Protein AF-A0A382XM87-F1 (afdb_monomer_lite)

Sequence (122 aa):
MGALVIVFTIALTATLFYQFEYSFTTQDSILDAHEHYYYSEMVESWGTPPDTNKVEKELTNLKIWCGIYNKEVDHLGTPYPGKKYWSNLPDNIHTEEFIGWVISTDYKEMYNIDIPHKIITG

pLDDT: mean 82.93, std 10.22, range [57.56, 95.69]

Foldseek 3Di:
DVVVVVVVVVVVVVVVVVVVCCVVVVPPDPVVLVVLQVVLVVVVVLDVVGDVVSVVVVCVVVVDWDWDADWDADPVRDTDGHHTPDTPDDPDDPVVPFDFDDWSVVCCVVPVDDRPDIDTHD

Secondary structure (DSSP, 8-state):
-HHHHHHHHHHHHHHHHHHHHHHHHT---HHHHHHHHHHHHHHHHTTTTT-HHHHHHHHHHHT---EEEEEEE-TTS-EEEEEEEEE---S---GGG----EEHHHHHHHH----SS--EE-

Radius of gyration: 21.54 Å; chains: 1; bounding box: 53×39×55 Å

Organism: NCBI:txid408172

Structure (mmCIF, N/CA/C/O backbone):
data_AF-A0A382XM87-F1
#
_entry.id   AF-A0A382XM87-F1
#
loop_
_atom_site.group_PDB
_atom_site.id
_atom_site.type_symbol
_atom_site.label_atom_id
_atom_site.label_alt_id
_atom_site.label_comp_id
_atom_site.label_asym_id
_atom_site.label_entity_id
_atom_site.label_seq_id
_atom_site.pdbx_PDB_ins_code
_atom_site.Cartn_x
_atom_site.Cartn_y
_atom_site.Cartn_z
_atom_site.occupancy
_atom_site.B_iso_or_equiv
_atom_site.auth_seq_id
_atom_site.auth_comp_id
_atom_site.auth_asym_id
_atom_site.auth_atom_id
_atom_site.pdbx_PDB_model_num
ATOM 1 N N . MET A 1 1 ? 36.983 -6.762 -39.942 1.00 63.12 1 MET A N 1
ATOM 2 C CA . MET A 1 1 ? 36.659 -7.306 -38.603 1.00 63.12 1 MET A CA 1
ATOM 3 C C . MET A 1 1 ? 36.369 -6.188 -37.601 1.00 63.12 1 MET A C 1
ATOM 5 O O . MET A 1 1 ? 35.226 -6.083 -37.191 1.00 63.12 1 MET A O 1
ATOM 9 N N . GLY A 1 2 ? 37.322 -5.299 -37.274 1.00 80.56 2 GLY A N 1
ATOM 10 C CA . GLY A 1 2 ? 37.132 -4.266 -36.233 1.00 80.56 2 GLY A CA 1
ATOM 11 C C . GLY A 1 2 ? 35.977 -3.275 -36.456 1.00 80.56 2 GLY A C 1
ATOM 12 O O . GLY A 1 2 ? 35.218 -3.018 -35.533 1.00 80.56 2 GLY A O 1
ATOM 13 N N . ALA A 1 3 ? 35.775 -2.780 -37.683 1.00 84.88 3 ALA A N 1
ATOM 14 C CA . ALA A 1 3 ? 34.687 -1.835 -37.976 1.00 84.88 3 ALA A CA 1
ATOM 15 C C . ALA A 1 3 ? 33.284 -2.429 -37.744 1.00 84.88 3 ALA A C 1
ATOM 17 O O . ALA A 1 3 ? 32.393 -1.745 -37.256 1.00 84.88 3 ALA A O 1
ATOM 18 N N . LEU A 1 4 ? 33.102 -3.717 -38.048 1.00 89.12 4 LEU A N 1
ATOM 19 C CA . LEU A 1 4 ? 31.817 -4.402 -37.893 1.00 89.12 4 LEU A CA 1
ATOM 20 C C . LEU A 1 4 ? 31.498 -4.631 -36.409 1.00 89.12 4 LEU A C 1
ATOM 22 O O . LEU A 1 4 ? 30.362 -4.442 -35.993 1.00 89.12 4 LEU A O 1
ATOM 26 N N . VAL A 1 5 ? 32.522 -4.933 -35.602 1.00 91.44 5 VAL A N 1
ATOM 27 C CA . VAL A 1 5 ? 32.400 -5.022 -34.139 1.00 91.44 5 VAL A CA 1
ATOM 28 C C . VAL A 1 5 ? 32.029 -3.665 -33.539 1.00 91.44 5 VAL A C 1
ATOM 30 O O . VAL A 1 5 ? 31.140 -3.603 -32.703 1.00 91.44 5 VAL A O 1
ATOM 33 N N . ILE A 1 6 ? 32.641 -2.568 -33.998 1.00 94.00 6 ILE A N 1
ATOM 34 C CA . ILE A 1 6 ? 32.328 -1.217 -33.501 1.00 94.00 6 ILE A CA 1
ATOM 35 C C . ILE A 1 6 ? 30.874 -0.837 -33.806 1.00 94.00 6 ILE A C 1
ATOM 37 O O . ILE A 1 6 ? 30.159 -0.390 -32.911 1.00 94.00 6 ILE A O 1
ATOM 41 N N . VAL A 1 7 ? 30.421 -1.044 -35.046 1.00 94.62 7 VAL A N 1
ATOM 42 C CA . VAL A 1 7 ? 29.033 -0.751 -35.444 1.00 94.62 7 VAL A CA 1
ATOM 43 C C . VAL A 1 7 ? 28.047 -1.611 -34.655 1.00 94.62 7 VAL A C 1
ATOM 45 O O . VAL A 1 7 ? 27.042 -1.095 -34.171 1.00 94.62 7 VAL A O 1
ATOM 48 N N . PHE A 1 8 ? 28.356 -2.897 -34.473 1.00 94.38 8 PHE A N 1
ATOM 49 C CA . PHE A 1 8 ? 27.537 -3.804 -33.676 1.00 94.38 8 PHE A CA 1
ATOM 50 C C . PHE A 1 8 ? 27.416 -3.338 -32.220 1.00 94.38 8 PHE A C 1
ATOM 52 O O . PHE A 1 8 ? 26.308 -3.282 -31.694 1.00 94.38 8 PHE A O 1
ATOM 59 N N . THR A 1 9 ? 28.520 -2.935 -31.586 1.00 95.25 9 THR A N 1
ATOM 60 C CA . THR A 1 9 ? 28.503 -2.446 -30.201 1.00 95.25 9 THR A CA 1
ATOM 61 C C . THR A 1 9 ? 27.699 -1.155 -30.059 1.00 95.25 9 THR A C 1
ATOM 63 O O . THR A 1 9 ? 26.917 -1.038 -29.124 1.00 95.25 9 THR A O 1
ATOM 66 N N . ILE A 1 10 ? 27.836 -0.197 -30.984 1.00 95.69 10 ILE A N 1
ATOM 67 C CA . ILE A 1 10 ? 27.057 1.054 -30.943 1.00 95.69 10 ILE A CA 1
ATOM 68 C C . ILE A 1 10 ? 25.561 0.761 -31.094 1.00 95.69 10 ILE A C 1
ATOM 70 O O . ILE A 1 10 ? 24.759 1.290 -30.327 1.00 95.69 10 ILE A O 1
ATOM 74 N N . ALA A 1 11 ? 25.191 -0.099 -32.047 1.00 94.88 11 ALA A N 1
ATOM 75 C CA . ALA A 1 11 ? 23.802 -0.492 -32.256 1.00 94.88 11 ALA A CA 1
ATOM 76 C C . ALA A 1 11 ? 23.227 -1.193 -31.016 1.00 94.88 11 ALA A C 1
ATOM 78 O O . ALA A 1 11 ? 22.151 -0.825 -30.555 1.00 94.88 11 ALA A O 1
ATOM 79 N N . LEU A 1 12 ? 23.973 -2.136 -30.430 1.00 93.62 12 LEU A N 1
ATOM 80 C CA . LEU A 1 12 ? 23.560 -2.847 -29.222 1.00 93.62 12 LEU A CA 1
ATOM 81 C C . LEU A 1 12 ? 23.368 -1.888 -28.039 1.00 93.62 12 LEU A C 1
ATOM 83 O O . LEU A 1 12 ? 22.331 -1.934 -27.382 1.00 93.62 12 LEU A O 1
ATOM 87 N N . THR A 1 13 ? 24.328 -0.993 -27.790 1.00 94.94 13 THR A N 1
ATOM 88 C CA . THR A 1 13 ? 24.234 -0.000 -26.710 1.00 94.94 13 THR A CA 1
ATOM 89 C C . THR A 1 13 ? 23.049 0.941 -26.915 1.00 94.94 13 THR A C 1
ATOM 91 O O . THR A 1 13 ? 22.330 1.217 -25.960 1.00 94.94 13 THR A O 1
ATOM 94 N N . ALA A 1 14 ? 22.798 1.399 -28.145 1.00 93.06 14 ALA A N 1
ATOM 95 C CA . ALA A 1 14 ? 21.665 2.272 -28.447 1.00 93.06 14 ALA A CA 1
ATOM 96 C C . ALA A 1 14 ? 20.317 1.568 -28.232 1.00 93.06 14 ALA A C 1
ATOM 98 O O . ALA A 1 14 ? 19.416 2.145 -27.627 1.00 93.06 14 ALA A O 1
ATOM 99 N N . THR A 1 15 ? 20.180 0.314 -28.675 1.00 92.06 15 THR A N 1
ATOM 100 C CA . THR A 1 15 ? 18.960 -0.475 -28.452 1.00 92.06 15 THR A CA 1
ATOM 101 C C . THR A 1 15 ? 18.723 -0.735 -26.967 1.00 92.06 15 THR A C 1
ATOM 103 O O . THR A 1 15 ? 17.599 -0.576 -26.501 1.00 92.06 15 THR A O 1
ATOM 106 N N . LEU A 1 16 ? 19.768 -1.086 -26.211 1.00 91.50 16 LEU A N 1
ATOM 107 C CA . LEU A 1 16 ? 19.658 -1.288 -24.766 1.00 91.50 16 LEU A CA 1
ATOM 108 C C . LEU A 1 16 ? 19.276 0.004 -24.044 1.00 91.50 16 LEU A C 1
ATOM 110 O O . LEU A 1 16 ? 18.385 -0.026 -23.203 1.00 91.50 16 LEU A O 1
ATOM 114 N N . PHE A 1 17 ? 19.899 1.129 -24.398 1.00 88.81 17 PHE A N 1
ATOM 115 C CA . PHE A 1 17 ? 19.580 2.430 -23.813 1.00 88.81 17 PHE A CA 1
ATOM 116 C C . PHE A 1 17 ? 18.126 2.831 -24.085 1.00 88.81 17 PHE A C 1
ATOM 118 O O . PHE A 1 17 ? 17.416 3.220 -23.165 1.00 88.81 17 PHE A O 1
ATOM 125 N N . TYR A 1 18 ? 17.662 2.665 -25.327 1.00 87.12 18 TYR A N 1
ATOM 126 C CA . TYR A 1 18 ? 16.279 2.958 -25.698 1.00 87.12 18 TYR A CA 1
ATOM 127 C C . TYR A 1 18 ? 15.278 2.081 -24.939 1.00 87.12 18 TYR A C 1
ATOM 129 O O . TYR A 1 18 ? 14.305 2.591 -24.392 1.00 87.12 18 TYR A O 1
ATOM 137 N N . GLN A 1 19 ? 15.529 0.770 -24.872 1.00 83.44 19 GLN A N 1
ATOM 138 C CA . GLN A 1 19 ? 14.655 -0.158 -24.155 1.00 83.44 19 GLN A CA 1
ATOM 139 C C . GLN A 1 19 ? 14.623 0.147 -22.654 1.00 83.44 19 GLN A C 1
ATOM 141 O O . GLN A 1 19 ? 13.564 0.057 -22.037 1.00 83.44 19 GLN A O 1
ATOM 146 N N . PHE A 1 20 ? 15.772 0.497 -22.072 1.00 81.50 20 PHE A N 1
ATOM 147 C CA . PHE A 1 20 ? 15.894 0.853 -20.664 1.00 81.50 20 PHE A CA 1
ATOM 148 C C . PHE A 1 20 ? 15.086 2.118 -20.358 1.00 81.50 20 PHE A C 1
ATOM 150 O O . PHE A 1 20 ? 14.142 2.042 -19.581 1.00 81.50 20 PHE A O 1
ATOM 157 N N . GLU A 1 21 ? 15.363 3.235 -21.037 1.00 77.12 21 GLU A N 1
ATOM 158 C CA . GLU A 1 21 ? 14.613 4.491 -20.874 1.00 77.12 21 GLU A CA 1
ATOM 159 C C . GLU A 1 21 ? 13.108 4.293 -21.071 1.00 77.12 21 GLU A C 1
ATOM 161 O O . GLU A 1 21 ? 12.316 4.707 -20.228 1.00 77.12 21 GLU A O 1
ATOM 166 N N . TYR A 1 22 ? 12.694 3.588 -22.128 1.00 68.69 22 TYR A N 1
ATOM 167 C CA . TYR A 1 22 ? 11.281 3.301 -22.378 1.00 68.69 22 TYR A CA 1
ATOM 168 C C . TYR A 1 22 ? 10.636 2.488 -21.243 1.00 68.69 22 TYR A C 1
ATOM 170 O O . TYR A 1 22 ? 9.509 2.766 -20.840 1.00 68.69 22 TYR A O 1
ATOM 178 N N . SER A 1 23 ? 11.349 1.510 -20.681 1.00 65.44 23 SER A N 1
ATOM 179 C CA . SER A 1 23 ? 10.808 0.670 -19.604 1.00 65.44 23 SER A CA 1
ATOM 180 C C . SER A 1 23 ? 10.593 1.443 -18.298 1.00 65.44 23 SER A C 1
ATOM 182 O O . SER A 1 23 ? 9.663 1.118 -17.570 1.00 65.44 23 SER A O 1
ATOM 184 N N . PHE A 1 24 ? 11.406 2.468 -18.015 1.00 62.06 24 PHE A N 1
ATOM 185 C CA . PHE A 1 24 ? 11.275 3.287 -16.798 1.00 62.06 24 PHE A CA 1
ATOM 186 C C . PHE A 1 24 ? 10.401 4.532 -16.980 1.00 62.06 24 PHE A C 1
ATOM 188 O O . PHE A 1 24 ? 9.800 4.996 -16.020 1.00 62.06 24 PHE A O 1
ATOM 195 N N . THR A 1 25 ? 10.297 5.077 -18.195 1.00 60.91 25 THR A N 1
ATOM 196 C CA . THR A 1 25 ? 9.470 6.271 -18.457 1.00 60.91 25 THR A CA 1
ATOM 197 C C . THR A 1 25 ? 7.991 5.959 -18.669 1.00 60.91 25 THR A C 1
ATOM 199 O O . THR A 1 25 ? 7.165 6.852 -18.512 1.00 60.91 25 THR A O 1
ATOM 202 N N . THR A 1 26 ? 7.636 4.711 -18.997 1.00 57.81 26 THR A N 1
ATOM 203 C CA . THR A 1 26 ? 6.243 4.301 -19.274 1.00 57.81 26 THR A CA 1
ATOM 204 C C . THR A 1 26 ? 5.596 3.525 -18.118 1.00 57.81 26 THR A C 1
ATOM 206 O O . THR A 1 26 ? 4.650 2.769 -18.336 1.00 57.81 26 THR A O 1
ATOM 209 N N . GLN A 1 27 ? 6.111 3.680 -16.896 1.00 57.56 27 GLN A N 1
ATOM 210 C CA . GLN A 1 27 ? 5.679 2.957 -15.694 1.00 57.56 27 GLN A CA 1
ATOM 211 C C . GLN A 1 27 ? 4.349 3.499 -15.116 1.00 57.56 27 GLN A C 1
ATOM 213 O O . GLN A 1 27 ? 4.249 3.755 -13.927 1.00 57.56 27 GLN A O 1
ATOM 218 N N . ASP A 1 28 ? 3.341 3.687 -15.974 1.00 63.09 28 ASP A N 1
ATOM 219 C CA . ASP A 1 28 ? 1.953 4.007 -15.614 1.00 63.09 28 ASP A CA 1
ATOM 220 C C . ASP A 1 28 ? 1.012 3.099 -16.416 1.00 63.09 28 ASP A C 1
ATOM 222 O O . ASP A 1 28 ? 0.531 3.429 -17.507 1.00 63.09 28 ASP A O 1
ATOM 226 N N . SER A 1 29 ? 0.787 1.892 -15.907 1.00 74.12 29 SER A N 1
ATOM 227 C CA . SER A 1 29 ? 0.048 0.846 -16.605 1.00 74.12 29 SER A CA 1
ATOM 228 C C . SER A 1 29 ? -1.391 0.710 -16.098 1.00 74.12 29 SER A C 1
ATOM 230 O O . SER A 1 29 ? -1.728 1.019 -14.959 1.00 74.12 29 SER A O 1
ATOM 232 N N . ILE A 1 30 ? -2.269 0.161 -16.940 1.00 80.62 30 ILE A N 1
ATOM 233 C CA . ILE A 1 30 ? -3.633 -0.235 -16.547 1.00 80.62 30 ILE A CA 1
ATOM 234 C C . ILE A 1 30 ? -3.651 -1.221 -15.359 1.00 80.62 30 ILE A C 1
ATOM 236 O O . ILE A 1 30 ? -4.645 -1.311 -14.641 1.00 80.62 30 ILE A O 1
ATOM 240 N N . LEU A 1 31 ? -2.560 -1.968 -15.145 1.00 83.06 31 LEU A N 1
ATOM 241 C CA . LEU A 1 31 ? -2.430 -2.886 -14.013 1.00 83.06 31 LEU A CA 1
ATOM 242 C C . LEU A 1 31 ? -2.315 -2.124 -12.692 1.00 83.06 31 LEU A C 1
ATOM 244 O O . LEU A 1 31 ? -2.943 -2.533 -11.720 1.00 83.06 31 LEU A O 1
ATOM 248 N N . ASP A 1 32 ? -1.610 -0.996 -12.689 1.00 80.19 32 ASP A N 1
ATOM 249 C CA . ASP A 1 32 ? -1.460 -0.139 -11.512 1.00 80.19 32 ASP A CA 1
ATOM 250 C C . ASP A 1 32 ? -2.823 0.467 -11.140 1.00 80.19 32 ASP A C 1
ATOM 252 O O . ASP A 1 32 ? -3.243 0.446 -9.983 1.00 80.19 32 ASP A O 1
ATOM 256 N N . ALA A 1 33 ? -3.613 0.879 -12.137 1.00 82.25 33 ALA A N 1
ATOM 257 C CA . ALA A 1 33 ? -4.986 1.333 -11.916 1.00 82.25 33 ALA A CA 1
ATOM 258 C C . ALA A 1 33 ? -5.877 0.254 -11.265 1.00 82.25 33 ALA A C 1
ATOM 260 O O . ALA A 1 33 ? -6.672 0.557 -10.369 1.00 82.25 33 ALA A O 1
ATOM 261 N N . HIS A 1 34 ? -5.742 -1.010 -11.681 1.00 86.75 34 HIS A N 1
ATOM 262 C CA . HIS A 1 34 ? -6.444 -2.123 -11.038 1.00 86.75 34 HIS A CA 1
ATOM 263 C C . HIS A 1 34 ? -5.948 -2.367 -9.610 1.00 86.75 34 HIS A C 1
ATOM 265 O O . HIS A 1 34 ? -6.764 -2.614 -8.725 1.00 86.75 34 HIS A O 1
ATOM 271 N N . GLU A 1 35 ? -4.641 -2.280 -9.364 1.00 86.12 35 GLU A N 1
ATOM 272 C CA . GLU A 1 35 ? -4.068 -2.389 -8.021 1.00 86.12 35 GLU A CA 1
ATOM 273 C C . GLU A 1 35 ? -4.663 -1.331 -7.080 1.00 86.12 35 GLU A C 1
ATOM 275 O O . GLU A 1 35 ? -5.158 -1.670 -6.003 1.00 86.12 35 GLU A O 1
ATOM 280 N N . HIS A 1 36 ? -4.739 -0.070 -7.516 1.00 84.88 36 HIS A N 1
ATOM 281 C CA . HIS A 1 36 ? -5.402 0.982 -6.744 1.00 84.88 36 HIS A CA 1
ATOM 282 C C . HIS A 1 36 ? -6.885 0.690 -6.491 1.00 84.88 36 HIS A C 1
ATOM 284 O O . HIS A 1 36 ? -7.376 0.93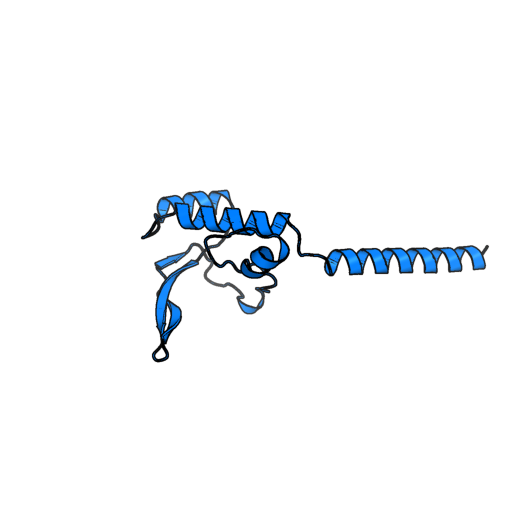6 -5.388 1.00 84.88 36 HIS A O 1
ATOM 290 N N . TYR A 1 37 ? -7.611 0.157 -7.477 1.00 88.44 37 TYR A N 1
ATOM 291 C CA . TYR A 1 37 ? -9.005 -0.240 -7.282 1.00 88.44 37 TYR A CA 1
ATOM 292 C C . TYR A 1 37 ? -9.137 -1.309 -6.185 1.00 88.44 37 TYR A C 1
ATOM 294 O O . TYR A 1 37 ? -9.916 -1.134 -5.246 1.00 88.44 37 TYR A O 1
ATOM 302 N N . TYR A 1 38 ? -8.325 -2.369 -6.239 1.00 90.25 38 TYR A N 1
ATOM 303 C CA . TYR A 1 38 ? -8.355 -3.434 -5.233 1.00 90.25 38 TYR A CA 1
ATOM 304 C C . TYR A 1 38 ? -7.919 -2.955 -3.846 1.00 90.25 38 TYR A C 1
ATOM 306 O O . TYR A 1 38 ? -8.511 -3.362 -2.848 1.00 90.25 38 TYR A O 1
ATOM 314 N N . TYR A 1 39 ? -6.935 -2.058 -3.749 1.00 89.38 39 TYR A N 1
ATOM 315 C CA . TYR A 1 39 ? -6.575 -1.446 -2.468 1.00 89.38 39 TYR A CA 1
ATOM 316 C C . TYR A 1 39 ? -7.703 -0.589 -1.898 1.00 89.38 39 TYR A C 1
ATOM 318 O O . TYR A 1 39 ? -7.930 -0.612 -0.687 1.00 89.38 39 TYR A O 1
ATOM 326 N N . SER A 1 40 ? -8.450 0.116 -2.749 1.00 89.06 40 SER A N 1
ATOM 327 C CA . SER A 1 40 ? -9.631 0.866 -2.318 1.00 89.06 40 SER A CA 1
ATOM 328 C C . SER A 1 40 ? -10.693 -0.067 -1.745 1.00 89.06 40 SER A C 1
ATOM 330 O O . SER A 1 40 ? -11.191 0.177 -0.648 1.00 89.06 40 SER A O 1
ATOM 332 N N . GLU A 1 41 ? -11.005 -1.147 -2.461 1.00 91.50 41 GLU A N 1
ATOM 333 C CA . GLU A 1 41 ? -11.995 -2.142 -2.041 1.00 91.50 41 GLU A CA 1
ATOM 334 C C . GLU A 1 41 ? -11.572 -2.851 -0.743 1.00 91.50 41 GLU A C 1
ATOM 336 O O . GLU A 1 41 ? -12.386 -3.045 0.162 1.00 91.50 41 GLU A O 1
ATOM 341 N N . MET A 1 42 ? -10.283 -3.180 -0.603 1.00 90.88 42 MET A N 1
ATOM 342 C CA . MET A 1 42 ? -9.726 -3.779 0.611 1.00 90.88 42 MET A CA 1
ATOM 343 C C . MET A 1 42 ? -9.975 -2.884 1.831 1.00 90.88 42 MET A C 1
ATOM 345 O O . MET A 1 42 ? -10.530 -3.358 2.827 1.00 90.88 42 MET A O 1
ATOM 349 N N . VAL A 1 43 ? -9.621 -1.596 1.735 1.00 90.19 43 VAL A N 1
ATOM 350 C CA . VAL A 1 43 ? -9.807 -0.613 2.815 1.00 90.19 43 VAL A CA 1
ATOM 351 C C . VAL A 1 43 ? -11.288 -0.428 3.147 1.00 90.19 43 VAL A C 1
ATOM 353 O O . VAL A 1 43 ? -11.653 -0.402 4.323 1.00 90.19 43 VAL A O 1
ATOM 356 N N . GLU A 1 44 ? -12.152 -0.349 2.135 1.00 91.00 44 GLU A N 1
ATOM 357 C CA . GLU A 1 44 ? -13.602 -0.241 2.322 1.00 91.00 44 GLU A CA 1
ATOM 358 C C . GLU A 1 44 ? -14.163 -1.457 3.075 1.00 91.00 44 GLU A C 1
ATOM 360 O O . GLU A 1 44 ? -14.982 -1.326 3.991 1.00 91.00 44 GLU A O 1
ATOM 365 N N . SER A 1 45 ? -13.649 -2.651 2.767 1.00 92.12 45 SER A N 1
ATOM 366 C CA . SER A 1 45 ? -14.079 -3.897 3.396 1.00 92.12 45 SER A CA 1
ATOM 367 C C . SER A 1 45 ? -13.778 -3.966 4.900 1.00 92.12 45 SER A C 1
ATOM 369 O O . SER A 1 45 ? -14.372 -4.793 5.603 1.00 92.12 45 SER A O 1
ATOM 371 N N . TRP A 1 46 ? -12.851 -3.154 5.416 1.00 92.56 46 TRP A N 1
ATOM 372 C CA . TRP A 1 46 ? -12.512 -3.128 6.841 1.00 92.56 46 TRP A CA 1
ATOM 373 C C . TRP A 1 46 ? -13.606 -2.485 7.695 1.00 92.56 46 TRP A C 1
ATOM 375 O O . TRP A 1 46 ? -13.691 -2.790 8.885 1.00 92.56 46 TRP A O 1
ATOM 385 N N . GLY A 1 47 ? -14.481 -1.673 7.093 1.00 89.62 47 GLY A N 1
ATOM 386 C CA . GLY A 1 47 ? -15.606 -1.024 7.762 1.00 89.62 47 GLY A CA 1
ATOM 387 C C . GLY A 1 47 ? -15.255 0.308 8.432 1.00 89.62 47 GLY A C 1
ATOM 388 O O . GLY A 1 47 ? -14.119 0.779 8.416 1.00 89.62 47 GLY A O 1
ATOM 389 N N . THR A 1 48 ? -16.266 0.963 9.010 1.00 87.19 48 THR A N 1
ATOM 390 C CA . THR A 1 48 ? -16.124 2.253 9.707 1.00 87.19 48 THR A CA 1
ATOM 391 C C . THR A 1 48 ? -16.871 2.208 11.050 1.00 87.19 48 THR A C 1
ATOM 393 O O . THR A 1 48 ? -18.100 2.310 11.050 1.00 87.19 48 THR A O 1
ATOM 396 N N . PRO A 1 49 ? -16.178 2.070 12.201 1.00 86.56 49 PRO A N 1
ATOM 397 C CA . PRO A 1 49 ? -14.722 1.969 12.364 1.00 86.56 49 PRO A CA 1
ATOM 398 C C . PRO A 1 49 ? -14.154 0.625 11.857 1.00 86.56 49 PRO A C 1
ATOM 400 O O . PRO A 1 49 ? -14.893 -0.359 11.815 1.00 86.56 49 PRO A O 1
ATOM 403 N N . PRO A 1 50 ? -12.865 0.576 11.479 1.00 90.75 50 PRO A N 1
ATOM 404 C CA . PRO A 1 50 ? -12.260 -0.622 10.906 1.00 90.75 50 PRO A CA 1
ATOM 405 C C . PRO A 1 50 ? -12.123 -1.764 11.927 1.00 90.75 50 PRO A C 1
ATOM 407 O O . PRO A 1 50 ? -11.678 -1.543 13.055 1.00 90.75 50 PRO A O 1
ATOM 410 N N . ASP A 1 51 ? -12.457 -2.995 11.525 1.00 93.38 51 ASP A N 1
ATOM 411 C CA . ASP A 1 51 ? -12.235 -4.205 12.333 1.00 93.38 51 ASP A CA 1
ATOM 412 C C . ASP A 1 51 ? -10.745 -4.575 12.347 1.00 93.38 51 ASP A C 1
ATOM 414 O O . ASP A 1 51 ? -10.224 -5.202 11.421 1.00 93.38 51 ASP A O 1
ATOM 418 N N . THR A 1 52 ? -10.051 -4.213 13.428 1.00 91.50 52 THR A N 1
ATOM 419 C CA . THR A 1 52 ? -8.604 -4.420 13.566 1.00 91.50 52 THR A CA 1
ATOM 420 C C . THR A 1 52 ? -8.186 -5.890 13.514 1.00 91.50 52 THR A C 1
ATOM 422 O O . THR A 1 52 ? -7.076 -6.169 13.075 1.00 91.50 52 THR A O 1
ATOM 425 N N . ASN A 1 53 ? -9.049 -6.840 13.904 1.00 93.31 53 ASN A N 1
ATOM 426 C CA . ASN A 1 53 ? -8.724 -8.270 13.807 1.00 93.31 53 ASN A CA 1
ATOM 427 C C . ASN A 1 53 ? -8.746 -8.737 12.349 1.00 93.31 53 ASN A C 1
ATOM 429 O O . ASN A 1 53 ? -7.897 -9.525 11.923 1.00 93.31 53 ASN A O 1
ATOM 433 N N . LYS A 1 54 ? -9.722 -8.246 11.572 1.00 94.00 54 LYS A N 1
ATOM 434 C CA . LYS A 1 54 ? -9.792 -8.498 10.131 1.00 94.00 54 LYS A CA 1
ATOM 435 C C . LYS A 1 54 ? -8.588 -7.873 9.423 1.00 94.00 54 LYS A C 1
ATOM 437 O O . LYS A 1 54 ? -7.914 -8.571 8.669 1.00 94.00 54 LYS A O 1
ATOM 442 N N . VAL A 1 55 ? -8.292 -6.610 9.735 1.00 92.94 55 VAL A N 1
ATOM 443 C CA . VAL A 1 55 ? -7.141 -5.861 9.210 1.00 92.94 55 VAL A CA 1
ATOM 444 C C . VAL A 1 55 ? -5.834 -6.607 9.485 1.00 92.94 55 VAL A C 1
ATOM 446 O O . VAL A 1 55 ? -5.079 -6.890 8.561 1.00 92.94 55 VAL A O 1
ATOM 449 N N . GLU A 1 56 ? -5.571 -6.999 10.734 1.00 93.69 56 GLU A N 1
ATOM 450 C CA . GLU A 1 56 ? -4.336 -7.700 11.101 1.00 93.69 56 GLU A CA 1
ATOM 451 C C . GLU A 1 56 ? -4.189 -9.038 10.367 1.00 93.69 56 GLU A C 1
ATOM 453 O O . GLU A 1 56 ? -3.105 -9.359 9.868 1.00 93.69 56 GLU A O 1
ATOM 458 N N . LYS A 1 57 ? -5.280 -9.805 10.251 1.00 94.44 57 LYS A N 1
ATOM 459 C CA . LYS A 1 57 ? -5.289 -11.092 9.546 1.00 94.44 57 LYS A CA 1
ATOM 460 C C . LYS A 1 57 ? -4.972 -10.921 8.061 1.00 94.44 57 LYS A C 1
ATOM 462 O O . LYS A 1 57 ? -4.171 -11.679 7.514 1.00 94.44 57 LYS A O 1
ATOM 467 N N . GLU A 1 58 ? -5.604 -9.948 7.417 1.00 93.56 58 GLU A N 1
ATOM 468 C CA . GLU A 1 58 ? -5.437 -9.673 5.992 1.00 93.56 58 GLU A CA 1
ATOM 469 C C . GLU A 1 58 ? -4.033 -9.141 5.686 1.00 93.56 58 GLU A C 1
ATOM 471 O O . GLU A 1 58 ? -3.336 -9.690 4.835 1.00 93.56 58 GLU A O 1
ATOM 476 N N . LEU A 1 59 ? -3.546 -8.173 6.463 1.00 92.62 59 LEU A N 1
ATOM 477 C CA . LEU A 1 59 ? -2.203 -7.614 6.297 1.00 92.62 59 LEU A CA 1
ATOM 478 C C . LEU A 1 59 ? -1.099 -8.631 6.589 1.00 92.62 59 LEU A C 1
ATOM 480 O O . LEU A 1 59 ? -0.092 -8.676 5.884 1.00 92.62 59 LEU A O 1
ATOM 484 N N . THR A 1 60 ? -1.289 -9.500 7.585 1.00 92.31 60 THR A N 1
ATOM 485 C CA . THR A 1 60 ? -0.350 -10.598 7.866 1.00 92.31 60 THR A CA 1
ATOM 486 C C . THR A 1 60 ? -0.296 -11.613 6.726 1.00 92.31 60 THR A C 1
ATOM 488 O O . THR A 1 60 ? 0.766 -12.197 6.476 1.00 92.31 60 THR A O 1
ATOM 491 N N . ASN A 1 61 ? -1.417 -11.834 6.034 1.00 93.94 61 ASN A N 1
ATOM 492 C CA . ASN A 1 61 ? -1.472 -12.681 4.847 1.00 93.94 61 ASN A CA 1
ATOM 493 C C . ASN A 1 61 ? -0.761 -12.020 3.656 1.00 93.94 61 ASN A C 1
ATOM 495 O O . ASN A 1 61 ? 0.044 -12.672 2.998 1.00 93.94 61 ASN A O 1
ATOM 499 N N . LEU A 1 62 ? -1.002 -10.723 3.435 1.00 91.06 62 LEU A N 1
ATOM 500 C CA . LEU A 1 62 ? -0.409 -9.949 2.340 1.00 91.06 62 LEU A CA 1
ATOM 501 C C . LEU A 1 62 ? 1.051 -9.532 2.587 1.00 91.06 62 LEU A C 1
ATOM 503 O O . LEU A 1 62 ? 1.731 -9.135 1.650 1.00 91.06 62 LEU A O 1
ATOM 507 N N . LYS A 1 63 ? 1.546 -9.650 3.827 1.00 90.69 63 LYS A N 1
ATOM 508 C CA . LYS A 1 63 ? 2.882 -9.191 4.256 1.00 90.69 63 LYS A CA 1
ATOM 509 C C . LYS A 1 63 ? 3.083 -7.683 4.079 1.00 90.69 63 LYS A C 1
ATOM 511 O O . LYS A 1 63 ? 4.170 -7.238 3.730 1.00 90.69 63 LYS A O 1
ATOM 516 N N . ILE A 1 64 ? 2.040 -6.911 4.376 1.00 87.50 64 ILE A N 1
ATOM 517 C CA . ILE A 1 64 ? 2.023 -5.451 4.231 1.00 87.50 64 ILE A CA 1
ATOM 518 C C . ILE A 1 64 ? 2.078 -4.777 5.608 1.00 87.50 64 ILE A C 1
ATOM 520 O O . ILE A 1 64 ? 1.429 -5.215 6.566 1.00 87.50 64 ILE A O 1
ATOM 524 N N . TRP A 1 65 ? 2.838 -3.684 5.701 1.00 88.62 65 TRP A N 1
ATOM 525 C CA . TRP A 1 65 ? 2.786 -2.767 6.839 1.00 88.62 65 TRP A CA 1
ATOM 526 C C . TRP A 1 65 ? 1.738 -1.676 6.619 1.00 88.62 65 TRP A C 1
ATOM 528 O O . TRP A 1 65 ? 1.595 -1.138 5.526 1.00 88.62 65 TRP A O 1
ATOM 538 N N . CYS A 1 66 ? 1.007 -1.338 7.674 1.00 88.88 66 CYS A N 1
ATOM 539 C CA . CYS A 1 66 ? -0.111 -0.414 7.643 1.00 88.88 66 CYS A CA 1
ATOM 540 C C . CYS A 1 66 ? -0.205 0.376 8.954 1.00 88.88 66 CYS A C 1
ATOM 542 O O . CYS A 1 66 ? -0.014 -0.146 10.061 1.00 88.88 66 CYS A O 1
ATOM 544 N N . GLY A 1 67 ? -0.546 1.655 8.825 1.00 89.12 67 GLY A N 1
ATOM 545 C CA . GLY A 1 67 ? -0.937 2.520 9.929 1.00 89.12 67 GLY A CA 1
ATOM 546 C C . GLY A 1 67 ? -2.292 3.152 9.638 1.00 89.12 67 GLY A C 1
ATOM 547 O O . GLY A 1 67 ? -2.483 3.769 8.595 1.00 89.12 67 GLY A O 1
ATOM 548 N N . ILE A 1 68 ? -3.224 3.011 10.575 1.00 90.50 68 ILE A N 1
ATOM 549 C CA . ILE A 1 68 ? -4.539 3.648 10.554 1.00 90.50 68 ILE A CA 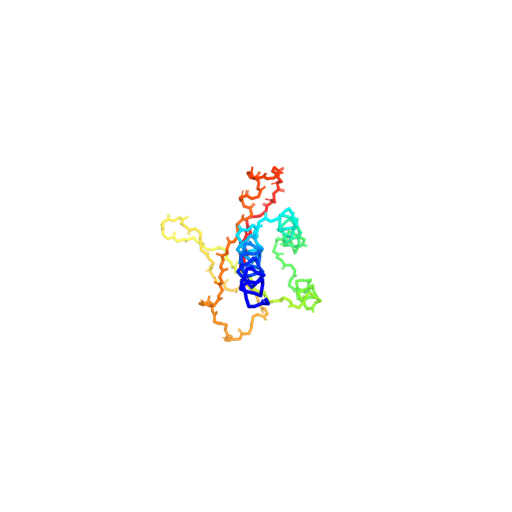1
ATOM 550 C C . ILE A 1 68 ? -4.504 4.800 11.553 1.00 90.50 68 ILE A C 1
ATOM 552 O O . ILE A 1 68 ? -4.176 4.613 12.729 1.00 90.50 68 ILE A O 1
ATOM 556 N N . TYR A 1 69 ? -4.870 5.993 11.097 1.00 89.31 69 TYR 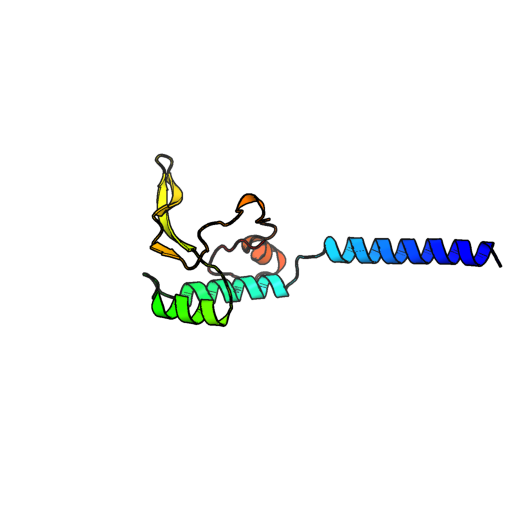A N 1
ATOM 557 C CA . TYR A 1 69 ? -4.847 7.222 11.885 1.00 89.31 69 TYR A CA 1
ATOM 558 C C . TYR A 1 69 ? -6.230 7.860 11.889 1.00 89.31 69 TYR A C 1
ATOM 560 O O . TYR A 1 69 ? -6.952 7.816 10.893 1.00 89.31 69 TYR A O 1
ATOM 568 N N . ASN A 1 70 ? -6.598 8.475 13.010 1.00 88.62 70 ASN A N 1
ATOM 569 C CA . ASN A 1 70 ? -7.803 9.287 13.056 1.00 88.62 70 ASN A CA 1
ATOM 570 C C . ASN A 1 70 ? -7.598 10.531 12.196 1.00 88.62 70 ASN A C 1
ATOM 572 O O . ASN A 1 70 ? -6.573 11.203 12.298 1.00 88.62 70 ASN A O 1
ATOM 576 N N . LYS A 1 71 ? -8.584 10.847 11.359 1.00 85.62 71 LYS A N 1
ATOM 577 C CA . LYS A 1 71 ? -8.576 12.083 10.583 1.00 85.62 71 LYS A CA 1
ATOM 578 C C . LYS A 1 71 ? -8.805 13.260 11.527 1.00 85.62 71 LYS A C 1
ATOM 580 O O . LYS A 1 71 ? -9.872 13.369 12.128 1.00 85.62 71 LYS A O 1
ATOM 585 N N . GLU A 1 72 ? -7.817 14.135 11.634 1.00 88.19 72 GLU A N 1
ATOM 586 C CA . GLU A 1 72 ? -7.920 15.402 12.353 1.00 88.19 72 GLU A CA 1
ATOM 587 C C . GLU A 1 72 ? -7.928 16.562 11.349 1.00 88.19 72 GLU A C 1
ATOM 589 O O . GLU A 1 72 ? -7.666 16.381 10.156 1.00 88.19 72 GLU A O 1
ATOM 594 N N . VAL A 1 73 ? -8.326 17.746 11.807 1.00 89.06 73 VAL A N 1
ATOM 595 C CA . VAL A 1 73 ? -8.463 18.939 10.967 1.00 89.06 73 VAL A CA 1
ATOM 596 C C . VAL A 1 73 ? -7.717 20.075 11.639 1.00 89.06 73 VAL A C 1
ATOM 598 O O . VAL A 1 73 ? -7.937 20.345 12.819 1.00 89.06 73 VAL A O 1
ATOM 601 N N . ASP A 1 74 ? -6.822 20.711 10.890 1.00 85.44 74 ASP A N 1
ATOM 602 C CA . ASP A 1 74 ? -6.016 21.817 11.393 1.00 85.44 74 ASP A CA 1
ATOM 603 C C . ASP A 1 74 ? -6.863 23.090 11.567 1.00 85.44 74 ASP A C 1
ATOM 605 O O . ASP A 1 74 ? -7.981 23.192 11.057 1.00 85.44 74 ASP A O 1
ATOM 609 N N . HIS A 1 75 ? -6.311 24.106 12.233 1.00 83.00 75 HIS A N 1
ATOM 610 C CA . HIS A 1 75 ? -6.927 25.426 12.419 1.00 83.00 75 HIS A CA 1
ATOM 611 C C . HIS A 1 75 ? -7.390 26.066 11.093 1.00 83.00 75 HIS A C 1
ATOM 613 O O . HIS A 1 75 ? -8.321 26.869 11.080 1.00 83.00 75 HIS A O 1
ATOM 619 N N . LEU A 1 76 ? -6.740 25.702 9.982 1.00 83.19 76 LEU A N 1
ATOM 620 C CA . LEU A 1 76 ? -7.019 26.168 8.621 1.00 83.19 76 LEU A CA 1
ATOM 621 C C . LEU A 1 76 ? -8.039 25.303 7.854 1.00 83.19 76 LEU A C 1
ATOM 623 O O . LEU A 1 76 ? -8.316 25.580 6.690 1.00 83.19 76 LEU A O 1
ATOM 627 N N . GLY A 1 77 ? -8.597 24.255 8.469 1.00 83.81 77 GLY A N 1
ATOM 628 C CA . GLY A 1 77 ? -9.546 23.346 7.815 1.00 83.81 77 GLY A CA 1
ATOM 629 C C . GLY A 1 77 ? -8.895 22.239 6.975 1.00 83.81 77 GLY A C 1
ATOM 630 O O . GLY A 1 77 ? -9.603 21.446 6.354 1.00 83.81 77 GLY A O 1
ATOM 631 N N . THR A 1 78 ? -7.563 22.156 6.956 1.00 82.50 78 THR A N 1
ATOM 632 C CA . THR A 1 78 ? -6.828 21.127 6.209 1.00 82.50 78 THR A CA 1
ATOM 633 C C . THR A 1 78 ? -6.858 19.797 6.968 1.00 82.50 78 THR A C 1
ATOM 635 O O . THR A 1 78 ? -6.464 19.763 8.137 1.00 82.50 78 THR A O 1
ATOM 638 N N . PRO A 1 79 ? -7.308 18.692 6.346 1.00 81.19 79 PRO A N 1
ATOM 639 C CA . PRO A 1 79 ? -7.288 17.386 6.987 1.00 81.19 79 PRO A CA 1
ATOM 640 C C . PRO A 1 79 ? -5.856 16.847 7.094 1.00 81.19 79 PRO A C 1
ATOM 642 O O . PRO A 1 79 ? -5.118 16.866 6.111 1.00 81.19 79 PRO A O 1
ATOM 645 N N . TYR A 1 80 ? -5.489 16.314 8.258 1.00 82.88 80 TYR A N 1
ATOM 646 C CA . TYR A 1 80 ? -4.194 15.672 8.498 1.00 82.88 80 TYR A CA 1
ATOM 647 C C . TYR A 1 80 ? -4.361 14.356 9.284 1.00 82.88 80 TYR A C 1
ATOM 649 O O . TYR A 1 80 ? -5.368 14.170 9.980 1.00 82.88 80 TYR A O 1
ATOM 657 N N . PRO A 1 81 ? -3.415 13.403 9.162 1.00 83.31 81 PRO A N 1
ATOM 658 C CA . PRO A 1 81 ? -3.421 12.196 9.980 1.00 83.31 81 PRO A CA 1
ATOM 659 C C . PRO A 1 81 ? -3.081 12.563 11.428 1.00 83.31 81 PRO A C 1
ATOM 661 O O . PRO A 1 81 ? -1.972 12.992 11.734 1.00 83.31 81 PRO A O 1
ATOM 664 N N . GLY A 1 82 ? -4.062 12.424 12.312 1.00 86.06 82 GLY A N 1
ATOM 665 C CA . GLY A 1 82 ? -3.950 12.722 13.730 1.00 86.06 82 GLY A CA 1
ATOM 666 C C . GLY A 1 82 ? -3.429 11.545 14.546 1.00 86.06 82 GLY A C 1
ATOM 667 O O . GLY A 1 82 ? -2.487 10.847 14.169 1.00 86.06 82 GLY A O 1
ATOM 668 N N . LYS A 1 83 ? -4.061 11.287 15.694 1.00 87.69 83 LYS A N 1
ATOM 669 C CA . LYS A 1 83 ? -3.667 10.172 16.570 1.00 87.69 83 LYS A CA 1
ATOM 670 C C . LYS A 1 83 ? -3.770 8.811 15.876 1.00 87.69 83 LYS A C 1
ATOM 672 O O . LYS A 1 83 ? -4.803 8.478 15.291 1.00 87.69 83 LYS A O 1
ATOM 677 N N . LYS A 1 84 ? -2.727 7.990 16.049 1.00 89.56 84 LYS A N 1
ATOM 678 C CA . LYS A 1 84 ? -2.686 6.581 15.629 1.00 89.56 84 LYS A CA 1
ATOM 679 C C . LYS A 1 84 ? -3.863 5.816 16.238 1.00 89.56 84 LYS A C 1
ATOM 681 O O . LYS A 1 84 ? -3.990 5.757 17.459 1.00 89.56 84 LYS A O 1
ATOM 686 N N . TYR A 1 85 ? -4.703 5.244 15.383 1.00 89.31 85 TYR A N 1
ATOM 687 C CA . TYR A 1 85 ? -5.802 4.363 15.769 1.00 89.31 85 TYR A CA 1
ATOM 688 C C . TYR A 1 85 ? -5.299 2.925 15.928 1.00 89.31 85 TYR A C 1
ATOM 690 O O . TYR A 1 85 ? -5.498 2.308 16.970 1.00 89.31 85 TYR A O 1
ATOM 698 N N . TRP A 1 86 ? -4.582 2.416 14.923 1.00 91.38 86 TRP A N 1
ATOM 699 C CA . TRP A 1 86 ? -4.009 1.068 14.910 1.00 91.38 86 TRP A CA 1
ATOM 700 C C . TRP A 1 86 ? -2.803 1.012 13.969 1.00 91.38 86 TRP A C 1
ATOM 702 O O . TRP A 1 86 ? -2.732 1.793 13.024 1.00 91.38 86 TRP A O 1
ATOM 712 N N . SER A 1 87 ? -1.840 0.120 14.210 1.00 90.88 87 SER A N 1
ATOM 713 C CA . SER A 1 87 ? -0.739 -0.107 13.270 1.00 90.88 87 SER A CA 1
ATOM 714 C C . SER A 1 87 ? 0.033 -1.398 13.550 1.00 90.88 87 SER A C 1
ATOM 716 O O . SER A 1 87 ? 0.198 -1.759 14.714 1.00 90.88 87 SER A O 1
ATOM 718 N N . ASN A 1 88 ? 0.573 -2.017 12.494 1.00 90.94 88 ASN A N 1
ATOM 719 C CA . ASN A 1 88 ? 1.599 -3.069 12.549 1.00 90.94 88 ASN A CA 1
ATOM 720 C C . ASN A 1 88 ? 2.979 -2.599 12.024 1.00 90.94 88 ASN A C 1
ATOM 722 O O . ASN A 1 88 ? 3.833 -3.428 11.708 1.00 90.94 88 ASN A O 1
ATOM 726 N N . LEU A 1 89 ? 3.181 -1.283 11.893 1.00 87.31 89 LEU A N 1
ATOM 727 C CA . LEU A 1 89 ? 4.436 -0.663 11.463 1.00 87.31 89 LEU A CA 1
ATOM 728 C C . LEU A 1 89 ? 5.539 -0.933 12.510 1.00 87.31 89 LEU A C 1
ATOM 730 O O . LEU A 1 89 ? 5.271 -0.770 13.705 1.00 87.31 89 LEU A O 1
ATOM 734 N N . PRO A 1 90 ? 6.765 -1.326 12.109 1.00 84.62 90 PRO A N 1
ATOM 735 C CA . PRO A 1 90 ? 7.907 -1.365 13.022 1.00 84.62 90 PRO A CA 1
ATOM 736 C C . PRO A 1 90 ? 8.227 0.022 13.605 1.00 84.62 90 PRO A C 1
ATOM 738 O O . PRO A 1 90 ? 7.918 1.049 13.006 1.00 84.62 90 PRO A O 1
ATOM 741 N N . ASP A 1 91 ? 8.880 0.054 14.771 1.00 77.38 91 ASP A N 1
ATOM 742 C CA . ASP A 1 91 ? 9.169 1.304 15.498 1.00 77.38 91 ASP A CA 1
ATOM 743 C C . ASP A 1 91 ? 10.121 2.254 14.751 1.00 77.38 91 ASP A C 1
ATOM 745 O O . ASP A 1 91 ? 10.144 3.451 15.031 1.00 77.38 91 ASP A O 1
ATOM 749 N N . ASN A 1 92 ? 10.910 1.732 13.809 1.00 75.06 92 ASN A N 1
ATOM 750 C CA . ASN A 1 92 ? 11.847 2.505 13.008 1.00 75.06 92 ASN A CA 1
ATOM 751 C C . ASN A 1 92 ? 11.527 2.317 11.522 1.00 75.06 92 ASN A C 1
ATOM 753 O O . ASN A 1 92 ? 11.830 1.272 10.945 1.00 75.06 92 ASN A O 1
ATOM 757 N N . ILE A 1 93 ? 10.878 3.318 10.931 1.00 70.88 93 ILE A N 1
ATOM 758 C CA . ILE A 1 93 ? 10.605 3.392 9.496 1.00 70.88 93 ILE A CA 1
ATOM 759 C C . ILE A 1 93 ? 11.221 4.680 8.987 1.00 70.88 93 ILE A C 1
ATOM 761 O O . ILE A 1 93 ? 10.872 5.765 9.452 1.00 70.88 93 ILE A O 1
ATOM 765 N N . HIS A 1 94 ? 12.104 4.545 8.006 1.00 71.06 94 HIS A N 1
ATOM 766 C CA . HIS A 1 94 ? 12.677 5.666 7.279 1.00 71.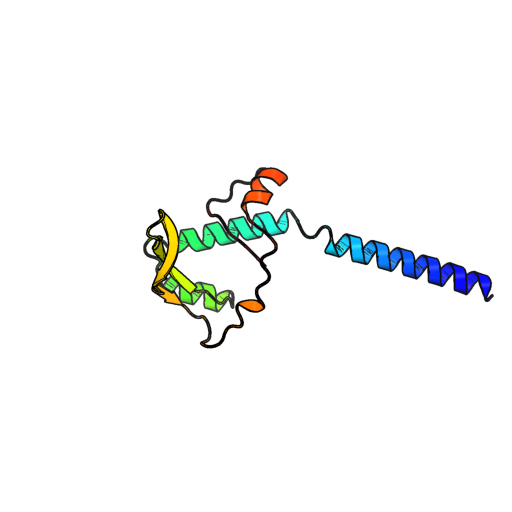06 94 HIS A CA 1
ATOM 767 C C . HIS A 1 94 ? 11.644 6.184 6.281 1.00 71.06 94 HIS A C 1
ATOM 769 O O . HIS A 1 94 ? 11.635 5.811 5.112 1.00 71.06 94 HIS A O 1
ATOM 775 N N . THR A 1 95 ? 10.716 7.018 6.755 1.00 65.75 95 THR A N 1
ATOM 776 C CA . THR A 1 95 ? 9.672 7.604 5.901 1.00 65.75 95 THR A CA 1
ATOM 777 C C . THR A 1 95 ? 10.252 8.480 4.792 1.00 65.75 95 THR A C 1
ATOM 779 O O . THR A 1 95 ? 9.602 8.657 3.768 1.00 65.75 95 THR A O 1
ATOM 782 N N . GLU A 1 96 ? 11.477 8.992 4.965 1.00 65.06 96 GLU A N 1
ATOM 783 C CA . GLU A 1 96 ? 12.237 9.680 3.915 1.00 65.06 96 GLU A CA 1
ATOM 784 C C . GLU A 1 96 ? 12.597 8.805 2.701 1.00 65.06 96 GLU A C 1
ATOM 786 O O . GLU A 1 96 ? 12.895 9.350 1.641 1.00 65.06 96 GLU A O 1
ATOM 791 N N . GLU A 1 97 ? 12.557 7.477 2.824 1.00 62.31 97 GLU A N 1
ATOM 792 C CA . GLU A 1 97 ? 12.821 6.550 1.715 1.00 62.31 97 GLU A CA 1
ATOM 793 C C . GLU A 1 97 ? 11.554 6.189 0.926 1.00 62.31 97 GLU A C 1
ATOM 795 O O . GLU A 1 97 ? 11.641 5.534 -0.111 1.00 62.31 97 GLU A O 1
ATOM 800 N N . PHE A 1 98 ? 10.372 6.614 1.388 1.00 64.88 98 PHE A N 1
ATOM 801 C CA . PHE A 1 98 ? 9.119 6.342 0.693 1.00 64.88 98 PHE A CA 1
ATOM 802 C C . PHE A 1 98 ? 8.953 7.317 -0.473 1.00 64.88 98 PHE A C 1
ATOM 804 O O . PHE A 1 98 ? 8.737 8.514 -0.264 1.00 64.88 98 PHE A O 1
ATOM 811 N N . ILE A 1 99 ? 9.048 6.822 -1.706 1.00 59.53 99 ILE A N 1
ATOM 812 C CA . ILE A 1 99 ? 8.967 7.682 -2.882 1.00 59.53 99 ILE A CA 1
ATOM 813 C C . ILE A 1 99 ? 7.580 7.589 -3.503 1.00 59.53 99 ILE A C 1
ATOM 815 O O . ILE A 1 99 ? 7.344 6.744 -4.342 1.00 59.53 99 ILE A O 1
ATOM 819 N N . GLY A 1 100 ? 6.655 8.468 -3.120 1.00 60.88 100 GLY A N 1
ATOM 820 C CA . GLY A 1 100 ? 5.331 8.520 -3.749 1.00 60.88 100 GLY A CA 1
ATOM 821 C C . GLY A 1 100 ? 5.421 8.979 -5.205 1.00 60.88 100 GLY A C 1
ATOM 822 O O . GLY A 1 100 ? 5.714 10.149 -5.452 1.00 60.88 100 GLY A O 1
ATOM 823 N N . TRP A 1 101 ? 5.148 8.079 -6.148 1.00 60.12 101 TRP A N 1
ATOM 824 C CA . TRP A 1 101 ? 5.225 8.364 -7.584 1.00 60.12 101 TRP A CA 1
ATOM 825 C C . TRP A 1 101 ? 3.853 8.457 -8.253 1.00 60.12 101 TRP A C 1
ATOM 827 O O . TRP A 1 101 ? 3.718 9.199 -9.222 1.00 60.12 101 TRP A O 1
ATOM 837 N N . VAL A 1 102 ? 2.838 7.757 -7.733 1.00 68.56 102 VAL A N 1
ATOM 838 C CA . VAL A 1 102 ? 1.577 7.526 -8.451 1.00 68.56 102 VAL A CA 1
ATOM 839 C C . VAL A 1 102 ? 0.363 7.856 -7.583 1.00 68.56 102 VAL A C 1
ATOM 841 O O . VAL A 1 102 ? 0.292 7.499 -6.403 1.00 68.56 102 VAL A O 1
ATOM 844 N N . ILE A 1 103 ? -0.623 8.544 -8.170 1.00 74.56 103 ILE A N 1
ATOM 845 C CA . ILE A 1 103 ? -1.867 8.945 -7.504 1.00 74.56 103 ILE A CA 1
ATOM 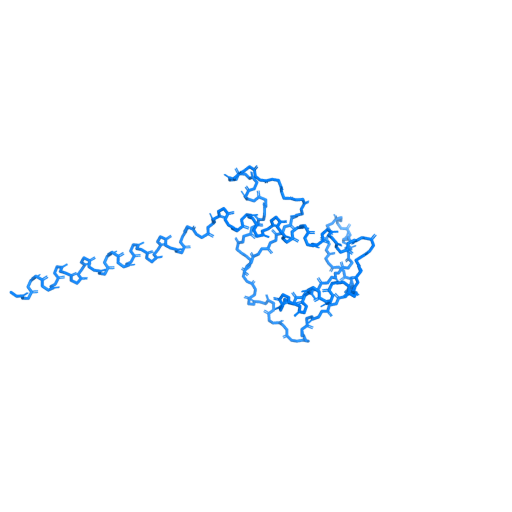846 C C . ILE A 1 103 ? -3.065 8.361 -8.258 1.00 74.56 103 ILE A 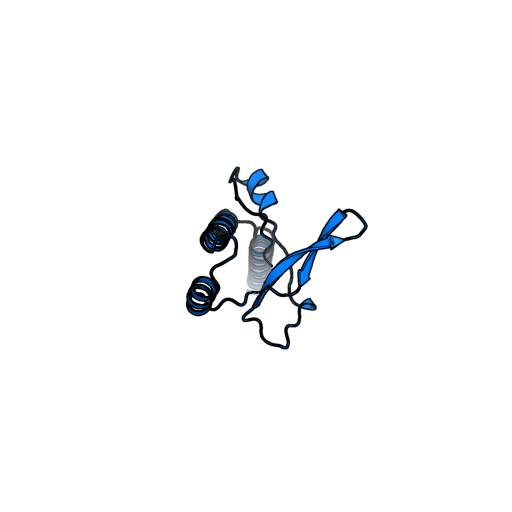C 1
ATOM 848 O O . ILE A 1 103 ? -3.216 8.549 -9.462 1.00 74.56 103 ILE A O 1
ATOM 852 N N . SER A 1 104 ? -3.996 7.731 -7.535 1.00 76.88 104 SER A N 1
ATOM 853 C CA . SER A 1 104 ? -5.160 7.064 -8.140 1.00 76.88 104 SER A CA 1
ATOM 854 C C . SER A 1 104 ? -6.082 7.985 -8.956 1.00 76.88 104 SER A C 1
ATOM 856 O O . SER A 1 104 ? -6.831 7.511 -9.808 1.00 76.88 104 SER A O 1
ATOM 858 N N . THR A 1 105 ? -6.039 9.301 -8.728 1.00 76.94 105 THR A N 1
ATOM 859 C CA . THR A 1 105 ? -6.812 10.280 -9.508 1.00 76.94 105 THR A CA 1
ATOM 860 C C . THR A 1 105 ? -6.369 10.359 -10.962 1.00 76.94 105 THR A C 1
ATOM 862 O O . THR A 1 105 ? -7.205 10.596 -11.830 1.00 76.94 105 THR A O 1
ATOM 865 N N . ASP A 1 106 ? -5.095 10.103 -11.236 1.00 76.88 106 ASP A N 1
ATOM 866 C CA . ASP A 1 106 ? -4.518 10.270 -12.568 1.00 76.88 106 ASP A CA 1
ATOM 867 C C . ASP A 1 106 ? -5.021 9.149 -13.496 1.00 76.88 106 ASP A C 1
ATOM 869 O O . ASP A 1 106 ? -5.351 9.375 -14.661 1.00 76.88 106 ASP A O 1
ATOM 873 N N . TYR A 1 107 ? -5.254 7.953 -12.941 1.00 78.06 107 TYR A N 1
ATOM 874 C CA . TYR A 1 107 ? -5.857 6.827 -13.659 1.00 78.06 107 TYR A CA 1
ATOM 875 C C . TYR A 1 107 ? -7.336 7.006 -13.989 1.00 78.06 107 TYR A C 1
ATOM 877 O O . TYR A 1 107 ? -7.813 6.442 -14.978 1.00 78.06 107 TYR A O 1
ATOM 885 N N . LYS A 1 108 ? -8.066 7.820 -13.222 1.00 79.56 108 LYS A N 1
ATOM 886 C CA . LYS A 1 108 ? -9.432 8.195 -13.598 1.00 79.56 108 LYS A CA 1
ATOM 887 C C . LYS A 1 108 ? -9.434 9.000 -14.891 1.00 79.56 108 LYS A C 1
ATOM 889 O O . LYS A 1 108 ? -10.259 8.742 -15.762 1.00 79.56 108 LYS A O 1
ATOM 894 N N . GLU A 1 109 ? -8.503 9.935 -15.036 1.00 77.62 109 GLU A N 1
ATOM 895 C CA . GLU A 1 109 ? -8.382 10.752 -16.246 1.00 77.62 109 GLU A CA 1
ATOM 896 C C . GLU A 1 109 ? -7.821 9.945 -17.425 1.00 77.62 109 GLU A C 1
ATOM 898 O O . GLU A 1 109 ? -8.316 10.064 -18.545 1.00 77.62 109 GLU A O 1
ATOM 903 N N . MET A 1 110 ? -6.836 9.081 -17.171 1.00 79.25 110 MET A N 1
ATOM 904 C CA . MET A 1 110 ? -6.136 8.317 -18.208 1.00 79.25 110 MET A CA 1
ATOM 905 C C . MET A 1 110 ? -6.937 7.117 -18.738 1.00 79.25 110 MET A C 1
ATOM 907 O O . MET A 1 110 ? -6.948 6.866 -19.944 1.00 79.25 110 MET A O 1
ATOM 911 N N . TYR A 1 111 ? -7.610 6.376 -17.853 1.00 79.94 111 TYR A N 1
ATOM 912 C CA . TYR A 1 111 ? -8.266 5.103 -18.178 1.00 79.94 111 TYR A CA 1
ATOM 913 C C . TYR A 1 111 ? -9.782 5.103 -17.943 1.00 79.94 111 TYR A C 1
ATOM 915 O O . TYR A 1 111 ? -10.437 4.101 -18.229 1.00 79.94 111 TYR A O 1
ATOM 923 N N . ASN A 1 112 ? -10.360 6.207 -17.454 1.00 82.12 112 ASN A N 1
ATOM 924 C CA . ASN A 1 112 ? -11.786 6.317 -17.126 1.00 82.12 112 ASN A CA 1
ATOM 925 C C . ASN A 1 112 ? -12.257 5.258 -16.105 1.00 82.12 112 ASN A C 1
ATOM 927 O O . ASN A 1 112 ? -13.366 4.730 -16.198 1.00 82.12 112 ASN A O 1
ATOM 931 N N . ILE A 1 113 ? -11.394 4.941 -15.135 1.00 80.75 113 ILE A N 1
ATOM 932 C CA . ILE A 1 113 ? -11.695 4.044 -14.013 1.00 80.75 113 ILE A CA 1
ATOM 933 C C . ILE A 1 113 ? -12.109 4.885 -12.805 1.00 80.75 113 ILE A C 1
ATOM 935 O O . ILE A 1 113 ? -11.422 5.837 -12.437 1.00 80.75 113 ILE A O 1
ATOM 939 N N . ASP A 1 114 ? -13.225 4.533 -12.170 1.00 83.94 114 ASP A N 1
ATOM 940 C CA . ASP A 1 114 ? -13.659 5.176 -10.930 1.00 83.94 114 ASP A CA 1
ATOM 941 C C . ASP A 1 114 ? -13.122 4.399 -9.725 1.00 83.94 114 ASP A C 1
ATOM 943 O O . ASP A 1 114 ? -13.493 3.249 -9.496 1.00 83.94 114 ASP A O 1
ATOM 947 N N . ILE A 1 115 ? -12.211 5.024 -8.979 1.00 81.50 115 ILE A N 1
ATOM 948 C CA . ILE A 1 115 ? -11.591 4.445 -7.785 1.00 81.50 115 ILE A CA 1
ATOM 949 C C . ILE A 1 115 ? -12.226 5.129 -6.562 1.00 81.50 115 ILE A C 1
ATOM 951 O O . ILE A 1 115 ? -12.085 6.349 -6.427 1.00 81.50 115 ILE A O 1
ATOM 955 N N . PRO A 1 116 ? -12.923 4.389 -5.673 1.00 82.12 116 PRO A N 1
ATOM 956 C CA . PRO A 1 116 ? -13.708 4.981 -4.581 1.00 82.12 116 PRO A CA 1
ATOM 957 C C . PRO A 1 116 ? -12.896 5.835 -3.600 1.00 82.12 116 PRO A C 1
ATOM 959 O O . PRO A 1 116 ? -13.406 6.805 -3.028 1.00 82.12 116 PRO A O 1
ATOM 962 N N . HIS A 1 117 ? -11.628 5.485 -3.387 1.00 82.12 117 HIS A N 1
ATOM 963 C CA . HIS A 1 117 ? -10.748 6.169 -2.449 1.00 82.12 117 HIS A CA 1
ATOM 964 C C . HIS A 1 117 ? -9.479 6.689 -3.120 1.00 82.12 117 HIS A C 1
ATOM 966 O O . HIS A 1 117 ? -8.873 6.052 -3.983 1.00 82.12 117 HIS A O 1
ATOM 972 N N . LYS A 1 118 ? -9.050 7.881 -2.687 1.00 79.75 118 LYS A N 1
ATOM 973 C CA . LYS A 1 118 ? -7.771 8.445 -3.115 1.00 79.75 118 LYS A CA 1
ATOM 974 C C . LYS A 1 118 ? -6.641 7.642 -2.478 1.00 79.75 118 LYS A C 1
ATOM 976 O O . LYS A 1 118 ? -6.534 7.602 -1.254 1.00 79.75 118 LYS A O 1
ATOM 981 N N . ILE A 1 119 ? -5.800 7.051 -3.315 1.00 77.25 119 ILE A N 1
ATOM 982 C CA . ILE A 1 119 ? -4.674 6.206 -2.920 1.00 77.25 119 ILE A CA 1
ATOM 983 C C . ILE A 1 119 ? -3.426 6.767 -3.588 1.00 77.25 119 ILE A C 1
ATOM 985 O O . ILE A 1 119 ? -3.478 7.211 -4.734 1.00 77.25 119 ILE A O 1
ATOM 989 N N . ILE A 1 120 ? -2.325 6.767 -2.848 1.00 73.50 120 ILE A N 1
ATOM 990 C CA . ILE A 1 120 ? -1.011 7.179 -3.331 1.00 73.50 120 ILE A CA 1
ATOM 991 C C . ILE A 1 120 ? -0.083 5.990 -3.115 1.00 73.50 120 ILE A C 1
ATOM 993 O O . ILE A 1 120 ? -0.045 5.448 -2.009 1.00 73.50 120 ILE A O 1
ATOM 997 N N . THR A 1 121 ? 0.613 5.577 -4.164 1.00 65.44 121 THR A N 1
ATOM 998 C CA . THR A 1 121 ? 1.593 4.485 -4.150 1.00 65.44 121 THR A CA 1
ATOM 999 C C . THR A 1 121 ? 2.961 5.021 -4.558 1.00 65.44 121 THR A C 1
ATOM 1001 O O . THR A 1 121 ? 3.085 6.097 -5.157 1.00 65.44 121 THR A O 1
ATOM 1004 N N . GLY A 1 122 ? 4.004 4.306 -4.146 1.00 57.62 122 GLY A N 1
ATOM 1005 C CA . GLY A 1 122 ? 5.388 4.733 -4.257 1.00 57.62 122 GLY A CA 1
ATOM 1006 C C . GLY A 1 122 ? 6.372 3.598 -4.082 1.00 57.62 122 GLY A C 1
ATOM 1007 O O . GLY A 1 122 ? 6.035 2.689 -3.289 1.00 57.62 122 GLY A O 1
#